Protein AF-A0A024FKR2-F1 (afdb_monomer_lite)

Structure (mmCIF, N/CA/C/O backbone):
data_AF-A0A024FKR2-F1
#
_entry.id   AF-A0A024FKR2-F1
#
loop_
_atom_site.group_PDB
_atom_site.id
_atom_site.type_symbol
_atom_site.label_atom_id
_atom_site.label_alt_id
_atom_site.label_comp_id
_atom_site.label_asym_id
_atom_site.label_entity_id
_atom_site.label_seq_id
_atom_site.pdbx_PDB_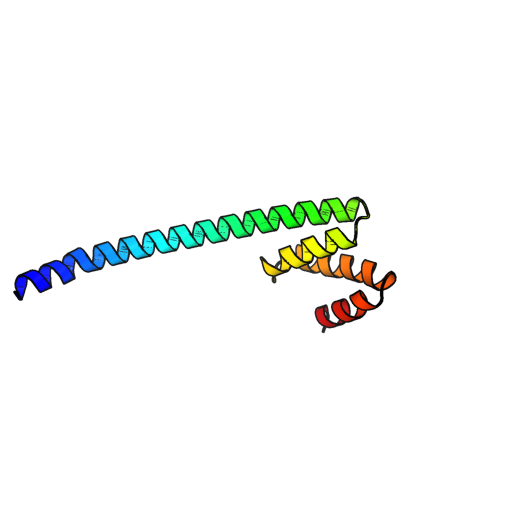ins_code
_atom_site.Cartn_x
_atom_site.Cartn_y
_atom_site.Cartn_z
_atom_site.occupancy
_atom_site.B_iso_or_equiv
_atom_site.auth_seq_id
_atom_site.auth_comp_id
_atom_site.auth_asym_id
_atom_site.auth_atom_id
_atom_site.pdbx_PDB_model_num
ATOM 1 N N . MET A 1 1 ? 32.265 -15.857 -45.151 1.00 70.88 1 MET A N 1
ATOM 2 C CA . MET A 1 1 ? 31.535 -16.139 -43.892 1.00 70.88 1 MET A CA 1
ATOM 3 C C . MET A 1 1 ? 32.109 -15.410 -42.680 1.00 70.88 1 MET A C 1
ATOM 5 O O . MET A 1 1 ? 31.342 -14.726 -42.022 1.00 70.88 1 MET A O 1
ATOM 9 N N . LEU A 1 2 ? 33.419 -15.476 -42.409 1.00 77.38 2 LEU A N 1
ATOM 10 C CA . LEU A 1 2 ? 34.032 -14.840 -41.226 1.00 77.38 2 LEU A CA 1
ATOM 11 C C . LEU A 1 2 ? 33.791 -13.314 -41.128 1.00 77.38 2 LEU A C 1
ATOM 13 O O . LEU A 1 2 ? 33.443 -12.816 -40.066 1.00 77.38 2 LEU A O 1
ATOM 17 N N . LEU A 1 3 ? 33.873 -12.586 -42.249 1.00 80.12 3 LEU A N 1
ATOM 18 C CA . LEU A 1 3 ? 33.609 -11.136 -42.299 1.00 80.12 3 LEU A CA 1
ATOM 19 C C . LEU A 1 3 ? 32.153 -10.763 -41.977 1.00 80.12 3 LEU A C 1
ATOM 21 O O . LEU A 1 3 ? 31.905 -9.749 -41.334 1.00 80.12 3 LEU A O 1
ATOM 25 N N . VAL A 1 4 ? 31.191 -11.596 -42.386 1.00 77.50 4 VAL A N 1
ATOM 26 C CA . VAL A 1 4 ? 29.764 -11.373 -42.097 1.00 77.50 4 VAL A CA 1
ATOM 27 C C . VAL A 1 4 ? 29.502 -11.543 -40.602 1.00 77.50 4 VAL A C 1
ATOM 29 O O . VAL A 1 4 ? 28.794 -10.735 -40.010 1.00 77.50 4 VAL A O 1
ATOM 32 N N . ILE A 1 5 ? 30.133 -12.545 -39.979 1.00 80.69 5 ILE A N 1
ATOM 33 C CA . ILE A 1 5 ? 30.050 -12.769 -38.532 1.00 80.69 5 ILE A CA 1
ATOM 34 C C . ILE A 1 5 ? 30.608 -11.555 -37.782 1.00 80.69 5 ILE A C 1
ATOM 36 O O . ILE A 1 5 ? 29.927 -11.045 -36.900 1.00 80.69 5 ILE A O 1
ATOM 40 N N . ILE A 1 6 ? 31.777 -11.039 -38.184 1.00 82.44 6 ILE A N 1
ATOM 41 C CA . ILE A 1 6 ? 32.394 -9.859 -37.556 1.00 82.44 6 ILE A CA 1
ATOM 42 C C . ILE A 1 6 ? 31.450 -8.651 -37.613 1.00 82.44 6 ILE A C 1
ATOM 44 O O . ILE A 1 6 ? 31.177 -8.048 -36.579 1.00 82.44 6 ILE A O 1
ATOM 48 N N . ILE A 1 7 ? 30.876 -8.339 -38.781 1.00 78.75 7 ILE A N 1
ATOM 49 C CA . ILE A 1 7 ? 29.952 -7.202 -38.939 1.00 78.75 7 ILE A CA 1
ATOM 50 C C . ILE A 1 7 ? 28.717 -7.356 -38.038 1.00 78.75 7 ILE A C 1
ATOM 52 O O . ILE A 1 7 ? 28.345 -6.414 -37.336 1.00 78.75 7 ILE A O 1
ATOM 56 N N . VAL A 1 8 ? 28.104 -8.543 -38.005 1.00 75.12 8 VAL A N 1
ATOM 57 C CA . VAL A 1 8 ? 26.941 -8.814 -37.144 1.00 75.12 8 VAL A CA 1
ATOM 58 C C . VAL A 1 8 ? 27.314 -8.655 -35.668 1.00 75.12 8 VAL A C 1
ATOM 60 O O . VAL A 1 8 ? 26.594 -7.984 -34.926 1.00 75.12 8 VAL A O 1
ATOM 63 N N . THR A 1 9 ? 28.459 -9.196 -35.244 1.00 76.19 9 THR A N 1
ATOM 64 C CA . THR A 1 9 ? 28.905 -9.106 -33.847 1.00 76.19 9 THR A CA 1
ATOM 65 C C . THR A 1 9 ? 29.304 -7.696 -33.424 1.00 76.19 9 THR A C 1
ATOM 67 O O . THR A 1 9 ? 29.043 -7.314 -32.288 1.00 76.19 9 THR A O 1
ATOM 70 N N . SER A 1 10 ? 29.896 -6.906 -34.321 1.00 77.81 10 SER A N 1
ATOM 71 C CA . SER A 1 10 ? 30.393 -5.564 -34.007 1.00 77.81 10 SER A CA 1
ATOM 72 C C . SER A 1 10 ? 29.314 -4.484 -34.093 1.00 77.81 10 SER A C 1
ATOM 74 O O . SER A 1 10 ? 29.429 -3.483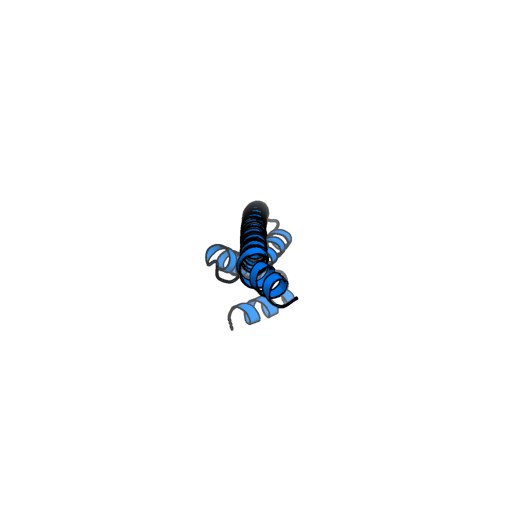 -33.394 1.00 77.81 10 SER A O 1
ATOM 76 N N . PHE A 1 11 ? 28.271 -4.667 -34.914 1.00 76.69 11 PHE A N 1
ATOM 77 C CA . PHE A 1 11 ? 27.265 -3.623 -35.160 1.00 76.69 11 PHE A CA 1
ATOM 78 C C . PHE A 1 11 ? 25.838 -4.022 -34.776 1.00 76.69 11 PHE A C 1
ATOM 80 O O . PHE A 1 11 ? 25.150 -3.254 -34.104 1.00 76.69 11 PHE A O 1
ATOM 87 N N . ALA A 1 12 ? 25.375 -5.212 -35.165 1.00 77.38 12 ALA A N 1
ATOM 88 C CA . ALA A 1 12 ? 23.984 -5.603 -34.930 1.00 77.38 12 ALA A CA 1
ATOM 89 C C . ALA A 1 12 ? 23.729 -5.990 -33.463 1.00 77.38 12 ALA A C 1
ATOM 91 O O . ALA A 1 12 ? 22.745 -5.540 -32.873 1.00 77.38 12 ALA A O 1
ATOM 92 N N . ILE A 1 13 ? 24.634 -6.767 -32.852 1.00 79.19 13 ILE A N 1
ATOM 93 C CA . ILE A 1 13 ? 24.495 -7.221 -31.457 1.00 79.19 13 ILE A CA 1
ATOM 94 C C . ILE A 1 13 ? 24.469 -6.042 -30.461 1.00 79.19 13 ILE A C 1
ATOM 96 O O . ILE A 1 13 ? 23.539 -5.987 -29.652 1.00 79.19 13 ILE A O 1
ATOM 100 N N . PRO A 1 14 ? 25.395 -5.060 -30.505 1.00 85.19 14 PRO A N 1
ATOM 101 C CA . PRO A 1 14 ? 25.380 -3.944 -29.555 1.00 85.19 14 PRO A CA 1
ATOM 102 C C . PRO A 1 14 ? 24.133 -3.062 -29.675 1.00 85.19 14 PRO A C 1
ATOM 104 O O . PRO A 1 14 ? 23.601 -2.598 -28.663 1.00 85.19 14 PRO A O 1
ATOM 107 N N . ASN A 1 15 ? 23.638 -2.851 -30.898 1.00 81.69 15 ASN A N 1
ATOM 108 C CA . ASN A 1 15 ? 22.456 -2.028 -31.138 1.00 81.69 15 ASN A CA 1
ATOM 109 C C . ASN A 1 15 ? 21.181 -2.702 -30.606 1.00 81.69 15 ASN A C 1
ATOM 111 O O . ASN A 1 15 ? 20.399 -2.071 -29.897 1.00 81.69 15 ASN A O 1
ATOM 115 N N . TRP A 1 16 ? 21.009 -4.005 -30.861 1.00 85.00 16 TRP A N 1
ATOM 116 C CA . TRP A 1 16 ? 19.892 -4.773 -30.306 1.00 85.00 16 TRP A CA 1
ATOM 117 C C . TRP A 1 16 ? 19.930 -4.822 -28.774 1.00 85.00 16 TRP A C 1
ATOM 119 O O . TRP A 1 16 ? 18.917 -4.558 -28.130 1.00 85.00 16 TRP A O 1
ATOM 129 N N . LEU A 1 17 ? 21.102 -5.074 -28.176 1.00 87.19 17 LEU A N 1
ATOM 130 C CA . LEU A 1 17 ? 21.264 -5.056 -26.716 1.00 87.19 17 LEU A CA 1
ATOM 131 C C . LEU A 1 17 ? 20.895 -3.695 -26.113 1.00 87.19 17 LEU A C 1
ATOM 133 O O . LEU A 1 17 ? 20.286 -3.632 -25.046 1.00 87.19 17 LEU A O 1
ATOM 137 N N . THR A 1 18 ? 21.243 -2.604 -26.798 1.00 88.56 18 THR A N 1
ATOM 138 C CA . THR A 1 18 ? 20.897 -1.246 -26.364 1.00 88.56 18 THR A CA 1
ATOM 139 C C . THR A 1 18 ? 19.390 -1.010 -26.428 1.00 88.56 18 THR A C 1
ATOM 141 O O . THR A 1 18 ? 18.814 -0.519 -25.459 1.00 88.56 18 THR A O 1
ATOM 144 N N . GLN A 1 19 ? 18.730 -1.416 -27.514 1.00 88.38 19 GLN A N 1
ATOM 145 C CA . GLN A 1 19 ? 17.273 -1.306 -27.646 1.00 88.38 19 GLN A CA 1
ATOM 146 C C . GLN A 1 19 ? 16.536 -2.152 -26.603 1.00 88.38 19 GLN A C 1
ATOM 148 O O . GLN A 1 19 ? 15.638 -1.648 -25.933 1.00 88.38 19 GLN A O 1
ATOM 153 N N . ALA A 1 20 ? 16.956 -3.404 -26.402 1.00 89.06 20 ALA A N 1
ATOM 154 C CA . ALA A 1 20 ? 16.394 -4.277 -25.375 1.00 89.06 20 ALA A CA 1
ATOM 155 C C . ALA A 1 20 ? 16.550 -3.668 -23.971 1.00 89.06 20 ALA A C 1
ATOM 157 O O . ALA A 1 20 ? 15.620 -3.700 -23.168 1.00 89.06 20 ALA A O 1
ATOM 158 N N . ARG A 1 21 ? 17.704 -3.050 -23.680 1.00 92.62 21 ARG A N 1
ATOM 159 C CA . ARG A 1 21 ? 17.932 -2.339 -22.416 1.00 92.62 21 ARG A CA 1
ATOM 160 C C . ARG A 1 21 ? 16.993 -1.145 -22.252 1.00 92.62 21 ARG A C 1
ATOM 162 O O . ARG A 1 21 ? 16.398 -1.013 -21.188 1.00 92.62 21 ARG A O 1
ATOM 169 N N . ILE A 1 22 ? 16.861 -0.293 -23.271 1.00 92.25 22 ILE A N 1
ATOM 170 C CA . ILE A 1 22 ? 15.976 0.884 -23.226 1.00 92.25 22 ILE A CA 1
ATOM 171 C C . ILE A 1 22 ? 14.528 0.451 -22.989 1.00 92.25 22 ILE A C 1
ATOM 173 O O . ILE A 1 22 ? 13.877 0.983 -22.096 1.00 92.25 22 ILE A O 1
ATOM 177 N N . HIS A 1 23 ? 14.062 -0.564 -23.718 1.00 90.50 23 HIS A N 1
ATOM 178 C CA . HIS A 1 23 ? 12.719 -1.104 -23.536 1.00 90.50 23 HIS A CA 1
ATOM 179 C C . HIS A 1 23 ? 12.495 -1.622 -22.108 1.00 90.50 23 HIS A C 1
ATOM 181 O O . HIS A 1 23 ? 11.495 -1.293 -21.478 1.00 90.50 23 HIS A O 1
ATOM 187 N N . ASN A 1 24 ? 13.453 -2.368 -21.549 1.00 93.75 24 ASN A N 1
ATOM 188 C CA . ASN A 1 24 ? 13.356 -2.845 -20.169 1.00 93.75 24 ASN A CA 1
ATOM 189 C C . ASN A 1 24 ? 13.306 -1.693 -19.154 1.00 93.75 24 ASN A C 1
ATOM 191 O O . ASN A 1 24 ? 12.543 -1.766 -18.193 1.00 93.75 24 ASN A O 1
ATOM 195 N N . ILE A 1 25 ? 14.083 -0.625 -19.364 1.00 95.31 25 ILE A N 1
ATOM 196 C CA . ILE A 1 25 ? 14.048 0.572 -18.509 1.00 95.31 25 ILE A CA 1
ATOM 197 C C . ILE A 1 25 ? 12.667 1.232 -18.566 1.00 95.31 25 ILE A C 1
ATOM 199 O O . ILE A 1 25 ? 12.119 1.573 -17.521 1.00 95.31 25 ILE A O 1
ATOM 203 N N . GLU A 1 26 ? 12.084 1.374 -19.757 1.00 94.94 26 GLU A N 1
ATOM 204 C CA . GLU A 1 26 ? 10.746 1.946 -19.937 1.00 94.94 26 GLU A CA 1
ATOM 205 C C . GLU A 1 26 ? 9.665 1.099 -19.254 1.00 94.94 26 GLU A C 1
ATOM 207 O O . GLU A 1 26 ? 8.826 1.631 -18.529 1.00 94.94 26 GLU A O 1
ATOM 212 N N . VAL A 1 27 ? 9.720 -0.227 -19.405 1.00 96.00 27 VAL A N 1
ATOM 213 C CA . VAL A 1 27 ? 8.789 -1.155 -18.745 1.00 96.00 27 VAL A CA 1
ATOM 214 C C . VAL A 1 27 ? 8.907 -1.070 -17.221 1.00 96.00 27 VAL A C 1
ATOM 216 O O . VAL A 1 27 ? 7.888 -1.033 -16.528 1.00 96.00 27 VAL A O 1
ATOM 219 N N . ILE A 1 28 ? 10.129 -0.997 -16.684 1.00 96.62 28 ILE A N 1
ATOM 220 C CA . ILE A 1 28 ? 10.365 -0.821 -15.243 1.00 96.62 28 ILE A CA 1
ATOM 221 C C . ILE A 1 28 ? 9.818 0.530 -14.771 1.00 96.62 28 ILE A C 1
ATOM 223 O O . ILE A 1 28 ? 9.108 0.579 -13.767 1.00 96.62 28 ILE A O 1
ATOM 227 N N . ALA A 1 29 ? 10.094 1.615 -15.498 1.00 96.81 29 ALA A N 1
ATOM 228 C CA . ALA A 1 29 ? 9.596 2.946 -15.163 1.00 96.81 29 ALA A CA 1
ATOM 229 C C . ALA A 1 29 ? 8.060 3.000 -15.179 1.00 96.81 29 ALA A C 1
ATOM 231 O O . ALA A 1 29 ? 7.448 3.552 -14.262 1.00 96.81 29 ALA A O 1
ATOM 232 N N . LEU A 1 30 ? 7.428 2.369 -16.172 1.00 97.62 30 LEU A N 1
ATOM 233 C CA . LEU A 1 30 ? 5.976 2.254 -16.260 1.00 97.62 30 LEU A CA 1
ATOM 234 C C . LEU A 1 30 ? 5.402 1.457 -15.087 1.00 97.62 30 LEU A C 1
ATOM 236 O O . LEU A 1 30 ? 4.394 1.864 -14.513 1.00 97.62 30 LEU A O 1
ATOM 240 N N . LYS A 1 31 ? 6.040 0.342 -14.714 1.00 97.25 31 LYS A N 1
ATOM 241 C CA . LYS A 1 31 ? 5.630 -0.453 -13.554 1.00 97.25 31 LYS A CA 1
ATOM 242 C C . LYS A 1 31 ? 5.695 0.375 -12.271 1.00 97.25 31 LYS A C 1
ATOM 244 O O . LYS A 1 31 ? 4.692 0.468 -11.579 1.00 97.25 31 LYS A O 1
ATOM 249 N N . ILE A 1 32 ? 6.817 1.050 -12.011 1.00 97.38 32 ILE A N 1
ATOM 250 C CA . ILE A 1 32 ? 6.979 1.930 -10.841 1.00 97.38 32 ILE A CA 1
ATOM 251 C C . ILE A 1 32 ?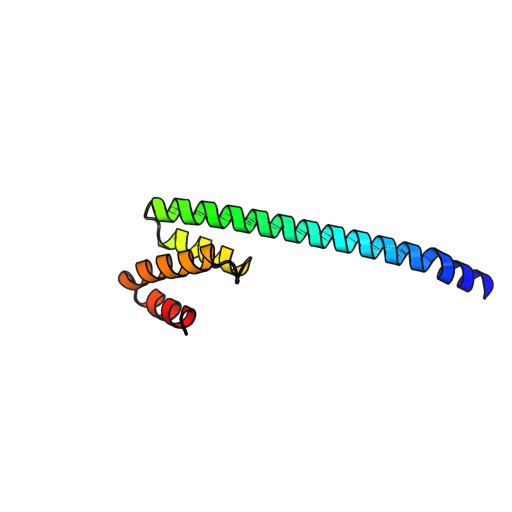 5.910 3.030 -10.833 1.00 97.38 32 ILE A C 1
ATOM 253 O O . ILE A 1 32 ? 5.330 3.327 -9.792 1.00 97.38 32 ILE A O 1
ATOM 257 N N . SER A 1 33 ? 5.622 3.632 -11.990 1.00 98.25 33 SER A N 1
ATOM 258 C CA . SER A 1 33 ? 4.576 4.650 -12.112 1.00 98.25 33 SER A CA 1
ATOM 259 C C . SER A 1 33 ? 3.193 4.099 -11.753 1.00 98.25 33 SER A C 1
ATOM 261 O O . SER A 1 33 ? 2.471 4.726 -10.978 1.00 98.25 33 SER A O 1
ATOM 263 N N . LYS A 1 34 ? 2.839 2.912 -12.257 1.00 98.38 34 LYS A N 1
ATOM 264 C CA . LYS A 1 34 ? 1.565 2.250 -11.949 1.00 98.38 34 LYS A CA 1
ATOM 265 C C . LYS A 1 34 ? 1.463 1.833 -10.486 1.00 98.38 34 LYS A C 1
ATOM 267 O O . LYS A 1 34 ? 0.423 2.063 -9.879 1.00 98.38 34 LYS A O 1
ATOM 272 N N . ASP A 1 35 ? 2.535 1.289 -9.919 1.00 98.38 35 ASP A N 1
ATOM 273 C CA . ASP A 1 35 ? 2.595 0.900 -8.510 1.00 98.38 35 ASP A CA 1
ATOM 274 C C . ASP A 1 35 ? 2.419 2.134 -7.607 1.00 98.38 35 ASP A C 1
ATOM 276 O O . ASP A 1 35 ? 1.649 2.098 -6.650 1.00 98.38 35 ASP A O 1
ATOM 280 N N . ASN A 1 36 ? 3.038 3.269 -7.953 1.00 98.56 36 ASN A N 1
ATOM 281 C CA . ASN A 1 36 ? 2.828 4.534 -7.242 1.00 98.56 36 ASN A CA 1
ATOM 282 C C . ASN A 1 36 ? 1.377 5.026 -7.337 1.00 98.56 36 ASN A C 1
ATOM 284 O O . ASN A 1 36 ? 0.797 5.379 -6.316 1.00 98.56 36 ASN A O 1
ATOM 288 N N . GLN A 1 37 ? 0.770 5.004 -8.526 1.00 98.75 37 GLN A N 1
ATOM 289 C CA . GLN A 1 37 ? -0.631 5.411 -8.697 1.00 98.75 37 GLN A CA 1
ATOM 290 C C . GLN A 1 37 ? -1.594 4.514 -7.912 1.00 98.75 37 GLN A C 1
ATOM 292 O O . GLN A 1 37 ? -2.526 5.011 -7.283 1.00 98.75 37 GLN A O 1
ATOM 297 N N . ALA A 1 38 ? -1.369 3.198 -7.936 1.00 98.75 38 ALA A N 1
ATOM 298 C CA . ALA A 1 38 ? -2.165 2.243 -7.177 1.00 98.75 38 ALA A CA 1
ATOM 299 C C . ALA A 1 38 ? -2.013 2.477 -5.670 1.00 98.75 38 ALA A C 1
ATOM 301 O O . ALA A 1 38 ? -3.014 2.545 -4.961 1.00 98.75 38 ALA A O 1
ATOM 302 N N . PHE A 1 39 ? -0.784 2.680 -5.192 1.00 98.81 39 PHE A N 1
ATOM 303 C CA . PHE A 1 39 ? -0.526 3.026 -3.798 1.00 98.81 39 PHE A CA 1
ATOM 304 C C . PHE A 1 39 ? -1.266 4.305 -3.381 1.00 98.81 39 PHE A C 1
ATOM 306 O O . PHE A 1 39 ? -1.987 4.297 -2.386 1.00 98.81 39 PHE A O 1
ATOM 313 N N . ASP A 1 40 ? -1.155 5.381 -4.162 1.00 98.88 40 ASP A N 1
ATOM 314 C CA . ASP A 1 40 ? -1.805 6.659 -3.855 1.00 98.88 40 ASP A CA 1
ATOM 315 C C . ASP A 1 40 ? -3.335 6.530 -3.852 1.00 98.88 40 ASP A C 1
ATOM 317 O O . ASP A 1 40 ? -4.019 7.106 -3.001 1.00 98.88 40 ASP A O 1
ATOM 321 N N . PHE A 1 41 ? -3.892 5.750 -4.782 1.00 98.81 41 PHE A N 1
ATOM 322 C CA . PHE A 1 41 ? -5.320 5.449 -4.823 1.00 98.81 41 PHE A CA 1
ATOM 323 C C . PHE A 1 41 ? -5.783 4.726 -3.551 1.00 98.81 41 PHE A C 1
ATOM 325 O O . PHE A 1 41 ? -6.726 5.185 -2.903 1.00 98.81 41 PHE A O 1
ATOM 332 N N . LEU A 1 42 ? -5.101 3.641 -3.174 1.00 98.88 42 LEU A N 1
ATOM 333 C CA . LEU A 1 42 ? -5.421 2.841 -1.989 1.00 98.88 42 LEU A CA 1
ATOM 334 C C . LEU A 1 42 ? -5.298 3.678 -0.710 1.00 98.88 42 LEU A C 1
ATOM 336 O O . LEU A 1 42 ? -6.201 3.666 0.122 1.00 98.88 42 LEU A O 1
ATOM 340 N N . MET A 1 43 ? -4.241 4.487 -0.586 1.00 98.81 43 MET A N 1
ATOM 341 C CA . MET A 1 43 ? -4.043 5.385 0.557 1.00 98.81 43 MET A CA 1
ATOM 342 C C . MET A 1 43 ? -5.177 6.399 0.694 1.00 98.81 43 MET A C 1
ATOM 344 O O . MET A 1 43 ? -5.709 6.606 1.787 1.00 98.81 43 MET A O 1
ATOM 348 N N . ASN A 1 44 ? -5.581 7.025 -0.411 1.00 98.81 44 ASN A N 1
ATOM 349 C CA . ASN A 1 44 ? -6.674 7.991 -0.401 1.00 98.81 44 ASN A CA 1
ATOM 350 C C . ASN A 1 44 ? -8.026 7.324 -0.108 1.00 98.81 44 ASN A C 1
ATOM 352 O O . ASN A 1 44 ? -8.814 7.860 0.678 1.00 98.81 44 ASN A O 1
ATOM 356 N N . SER A 1 45 ? -8.287 6.154 -0.702 1.00 98.81 45 SER A N 1
ATOM 357 C CA . SER A 1 45 ? -9.497 5.360 -0.455 1.00 98.81 45 SER A CA 1
ATOM 358 C C . SER A 1 45 ? -9.588 4.927 1.011 1.00 98.81 45 SER A C 1
ATOM 360 O O . SER A 1 45 ? -10.576 5.233 1.684 1.00 98.81 45 SER A O 1
ATOM 362 N N . GLY A 1 46 ? -8.525 4.317 1.544 1.00 98.75 46 GLY A N 1
ATOM 363 C CA . GLY A 1 46 ? -8.435 3.861 2.930 1.00 98.75 46 GLY A CA 1
ATOM 364 C C . GLY A 1 46 ? -8.639 4.999 3.929 1.00 98.75 46 GLY A C 1
ATOM 365 O O . GLY A 1 46 ? -9.524 4.920 4.780 1.00 98.75 46 GLY A O 1
ATOM 366 N N . LYS A 1 47 ? -7.933 6.130 3.764 1.00 98.81 47 LYS A N 1
ATOM 367 C CA . LYS A 1 47 ? -8.104 7.319 4.627 1.00 98.81 47 LYS A CA 1
ATOM 368 C C . LYS A 1 47 ? -9.533 7.867 4.583 1.00 98.81 47 LYS A C 1
ATOM 370 O O . LYS A 1 47 ? -10.068 8.280 5.612 1.00 98.81 47 LYS A O 1
ATOM 375 N N . LYS A 1 48 ? -10.174 7.886 3.408 1.00 98.81 48 LYS A N 1
ATOM 376 C CA . LYS A 1 48 ? -11.569 8.334 3.264 1.00 98.81 48 LYS A CA 1
ATOM 377 C C . LYS A 1 48 ? -12.537 7.407 4.003 1.00 98.81 48 LYS A C 1
ATOM 379 O O . LYS A 1 48 ? -13.445 7.895 4.677 1.00 98.81 48 LYS A O 1
ATOM 384 N N . ARG A 1 49 ? -12.350 6.094 3.875 1.00 98.62 49 ARG A N 1
ATOM 385 C CA . ARG A 1 49 ? -13.175 5.067 4.528 1.00 98.62 49 ARG A CA 1
ATOM 386 C C . ARG A 1 49 ? -13.021 5.103 6.042 1.00 98.62 49 ARG A C 1
ATOM 388 O O . ARG A 1 49 ? -14.037 5.156 6.729 1.00 98.62 49 ARG A O 1
ATOM 395 N N . LEU A 1 50 ? -11.786 5.227 6.531 1.00 98.31 50 LEU A N 1
ATOM 396 C CA . LEU A 1 50 ? -11.478 5.374 7.953 1.00 98.31 50 LEU A CA 1
ATOM 397 C C . LEU A 1 50 ? -12.199 6.588 8.555 1.00 98.31 50 LEU A C 1
ATOM 399 O O . LEU A 1 50 ? -12.933 6.457 9.528 1.00 98.31 50 LEU A O 1
ATOM 403 N N . ARG A 1 51 ? -12.098 7.761 7.910 1.00 98.31 51 ARG A N 1
ATOM 404 C CA . ARG A 1 51 ? -12.809 8.987 8.335 1.00 98.31 51 ARG A CA 1
ATOM 405 C C . ARG A 1 51 ? -14.333 8.858 8.318 1.00 98.31 51 ARG A C 1
ATOM 407 O O . ARG A 1 51 ? -15.011 9.619 8.997 1.00 98.31 51 ARG A O 1
ATOM 414 N N . SER A 1 52 ? -14.859 7.937 7.516 1.00 98.06 52 SER A N 1
ATOM 415 C CA . SER A 1 52 ? -16.294 7.673 7.390 1.00 98.06 52 SER A CA 1
ATOM 416 C C . SER A 1 52 ? -16.767 6.543 8.316 1.00 98.06 52 SER A C 1
ATOM 418 O O . SER A 1 52 ? -17.917 6.127 8.209 1.00 98.06 52 SER A O 1
ATOM 420 N N . GLY A 1 53 ? -15.893 6.019 9.186 1.00 97.25 53 GLY A N 1
ATOM 421 C CA . GLY A 1 53 ? -16.191 4.914 10.104 1.00 97.25 53 GLY A CA 1
ATOM 422 C C . GLY A 1 53 ? -16.279 3.537 9.440 1.00 97.25 53 GLY A C 1
ATOM 423 O O . GLY A 1 53 ? -16.678 2.575 10.083 1.00 97.25 53 GLY A O 1
ATOM 424 N N . ASN A 1 54 ? -15.909 3.409 8.163 1.00 97.75 54 ASN A N 1
ATOM 425 C CA . ASN A 1 54 ? -15.862 2.117 7.484 1.00 97.75 54 ASN A CA 1
ATOM 426 C C . ASN A 1 54 ? -14.479 1.479 7.687 1.00 97.75 54 ASN A C 1
ATOM 428 O O . ASN A 1 54 ? -13.610 1.544 6.813 1.00 97.75 54 ASN A O 1
ATOM 432 N N . ILE A 1 55 ? -14.279 0.932 8.887 1.00 97.62 55 ILE A N 1
ATOM 433 C CA . ILE A 1 55 ? -12.978 0.463 9.379 1.00 97.62 55 ILE A CA 1
ATOM 434 C C . ILE A 1 55 ? -12.507 -0.788 8.624 1.00 97.62 55 ILE A C 1
ATOM 436 O O . ILE A 1 55 ? -11.355 -0.843 8.201 1.00 97.62 55 ILE A O 1
ATOM 440 N N . TYR A 1 56 ? -13.398 -1.756 8.370 1.00 97.38 56 TYR A N 1
ATOM 441 C CA . TYR A 1 56 ? -13.054 -2.998 7.662 1.00 97.38 56 TYR A CA 1
ATOM 442 C C . TYR A 1 56 ? -12.553 -2.748 6.233 1.00 97.38 56 TYR A C 1
ATOM 444 O O . TYR A 1 56 ? -11.516 -3.282 5.820 1.00 97.38 56 TYR A O 1
ATOM 452 N N . ASP A 1 57 ? -13.252 -1.895 5.477 1.00 98.00 57 ASP A N 1
ATOM 453 C CA . ASP A 1 57 ? -12.807 -1.572 4.125 1.00 98.00 57 ASP A CA 1
ATOM 454 C C . ASP A 1 57 ? -11.520 -0.738 4.171 1.00 98.00 57 ASP A C 1
ATOM 456 O O . ASP A 1 57 ? -10.637 -0.949 3.347 1.00 98.00 57 ASP A O 1
ATOM 460 N N . ALA A 1 58 ? -11.368 0.184 5.132 1.00 98.62 58 ALA A N 1
ATOM 461 C CA . ALA A 1 58 ? -10.128 0.948 5.285 1.00 98.62 58 ALA A CA 1
ATOM 462 C C . ALA A 1 58 ? -8.918 0.036 5.535 1.00 98.62 58 ALA A C 1
ATOM 464 O O . ALA A 1 58 ? -7.891 0.175 4.871 1.00 98.62 58 ALA A O 1
ATOM 465 N N . TYR A 1 59 ? -9.070 -0.937 6.434 1.00 98.31 59 TYR A N 1
ATOM 466 C CA . TYR A 1 59 ? -8.064 -1.952 6.728 1.00 98.31 59 TYR A CA 1
ATOM 467 C C . TYR A 1 59 ? -7.664 -2.735 5.469 1.00 98.31 59 TYR A C 1
ATOM 469 O O . TYR A 1 59 ? -6.475 -2.882 5.180 1.00 98.31 59 TYR A O 1
ATOM 477 N N . SER A 1 60 ? -8.648 -3.171 4.677 1.00 98.25 60 SER A N 1
ATOM 478 C CA . SER A 1 60 ? -8.404 -3.907 3.430 1.00 98.25 60 SER A CA 1
ATOM 479 C C . SER A 1 60 ? -7.592 -3.085 2.419 1.00 98.25 60 SER A C 1
ATOM 481 O O . SER A 1 60 ? -6.660 -3.602 1.802 1.00 98.25 60 SER A O 1
ATOM 483 N N . GLU A 1 61 ? -7.896 -1.792 2.279 1.00 98.81 61 GLU A N 1
ATOM 484 C CA . GLU A 1 61 ? -7.174 -0.876 1.382 1.00 98.81 61 GLU A CA 1
ATOM 485 C C . GLU A 1 61 ? -5.727 -0.655 1.853 1.00 98.81 61 GLU A C 1
ATOM 487 O O . GLU A 1 61 ? -4.793 -0.714 1.050 1.00 98.81 61 GLU A O 1
ATOM 492 N N . PHE A 1 62 ? -5.513 -0.459 3.159 1.00 98.75 62 PHE A N 1
ATOM 493 C CA . PHE A 1 62 ? -4.167 -0.298 3.715 1.00 98.75 62 PHE A CA 1
ATOM 494 C C . PHE A 1 62 ? -3.334 -1.573 3.592 1.00 98.75 62 PHE A C 1
ATOM 496 O O . PHE A 1 62 ? -2.165 -1.494 3.220 1.00 98.75 62 PHE A O 1
ATOM 503 N N . LYS A 1 63 ? -3.927 -2.755 3.790 1.00 98.19 63 LYS A N 1
ATOM 504 C CA . LYS A 1 63 ? -3.243 -4.042 3.588 1.00 98.19 63 LYS A CA 1
ATOM 505 C C . LYS A 1 63 ? -2.740 -4.203 2.150 1.00 98.19 63 LYS A C 1
ATOM 507 O O . LYS A 1 63 ? -1.608 -4.637 1.933 1.00 98.19 63 LYS A O 1
ATOM 512 N N . LEU A 1 64 ? -3.543 -3.800 1.162 1.00 98.62 64 LEU A N 1
ATOM 513 C CA . LEU A 1 64 ? -3.120 -3.777 -0.242 1.00 98.62 64 LEU A CA 1
ATOM 514 C C . LEU A 1 64 ? -2.007 -2.748 -0.487 1.00 98.62 64 LEU A C 1
ATOM 516 O O . LEU A 1 64 ? -1.058 -3.036 -1.214 1.00 98.62 64 LEU A O 1
ATOM 520 N N . ALA A 1 65 ? -2.083 -1.569 0.131 1.00 98.69 65 ALA A N 1
ATOM 521 C CA . ALA A 1 65 ? -1.059 -0.538 -0.013 1.00 98.69 65 ALA A CA 1
ATOM 522 C C . ALA A 1 65 ? 0.295 -0.966 0.596 1.00 98.69 65 ALA A C 1
ATOM 524 O O . ALA A 1 65 ? 1.335 -0.728 -0.025 1.00 98.69 65 ALA A O 1
ATOM 525 N N . VAL A 1 66 ? 0.297 -1.676 1.734 1.00 98.25 66 VAL A N 1
ATOM 526 C CA . VAL A 1 66 ? 1.502 -2.303 2.318 1.00 98.25 66 VAL A CA 1
ATOM 527 C C . VAL A 1 66 ? 2.121 -3.314 1.355 1.00 98.25 66 VAL A C 1
ATOM 529 O O . VAL A 1 66 ? 3.337 -3.333 1.189 1.00 98.25 66 VAL A O 1
ATOM 532 N N . ALA A 1 67 ? 1.312 -4.110 0.649 1.00 97.94 67 ALA A N 1
ATOM 533 C CA . ALA A 1 67 ? 1.833 -5.064 -0.332 1.00 97.94 67 ALA A CA 1
ATOM 534 C C . ALA A 1 67 ? 2.586 -4.388 -1.499 1.00 97.94 67 ALA A C 1
ATOM 536 O O . ALA A 1 67 ? 3.460 -5.010 -2.103 1.00 97.94 67 ALA A O 1
ATOM 537 N N . ILE A 1 68 ? 2.283 -3.118 -1.806 1.00 98.25 68 ILE A N 1
ATOM 538 C CA . ILE A 1 68 ? 2.987 -2.329 -2.830 1.00 98.25 68 ILE A CA 1
ATOM 539 C C . ILE A 1 68 ? 4.221 -1.626 -2.243 1.00 98.25 68 ILE A C 1
ATOM 541 O O . ILE A 1 68 ? 5.290 -1.643 -2.855 1.00 98.25 68 ILE A O 1
ATOM 545 N N . LYS A 1 69 ? 4.091 -0.994 -1.069 1.00 98.31 69 LYS A N 1
ATOM 546 C CA . LYS A 1 69 ? 5.181 -0.269 -0.393 1.00 98.31 69 LYS A CA 1
ATOM 547 C C . LYS A 1 69 ? 5.336 -0.733 1.062 1.00 98.31 69 LYS A C 1
ATOM 549 O O . LYS A 1 69 ? 4.967 0.005 1.973 1.00 98.31 69 LYS A O 1
ATOM 554 N N . PRO A 1 70 ? 5.955 -1.901 1.304 1.00 97.06 70 PRO A N 1
ATOM 555 C CA . PRO A 1 70 ? 5.982 -2.524 2.633 1.00 97.06 70 PRO A CA 1
ATOM 556 C C . PRO A 1 70 ? 6.810 -1.759 3.672 1.00 97.06 70 PRO A C 1
ATOM 558 O O . PRO A 1 70 ? 6.645 -1.952 4.870 1.00 97.06 70 PRO A O 1
ATOM 561 N N . VAL A 1 71 ? 7.708 -0.879 3.226 1.00 97.31 71 VAL A N 1
ATOM 562 C CA . VAL A 1 71 ? 8.570 -0.061 4.096 1.00 97.31 71 VAL A CA 1
ATOM 563 C C . VAL A 1 71 ? 8.042 1.363 4.288 1.00 97.31 71 VAL A C 1
ATOM 565 O O . VAL A 1 71 ? 8.738 2.201 4.855 1.00 97.31 71 VAL A O 1
ATOM 568 N N . ASN A 1 72 ? 6.852 1.683 3.769 1.00 98.25 72 ASN A N 1
ATOM 569 C CA . ASN A 1 72 ? 6.278 3.010 3.947 1.00 98.25 72 ASN A CA 1
ATOM 570 C C . ASN A 1 72 ? 5.674 3.138 5.356 1.00 98.25 72 ASN A C 1
ATOM 572 O O . ASN A 1 72 ? 4.725 2.449 5.711 1.00 98.25 72 ASN A O 1
ATOM 576 N N . GLU A 1 73 ? 6.245 4.039 6.152 1.00 98.12 73 GLU A N 1
ATOM 577 C CA . GLU A 1 73 ? 5.880 4.226 7.559 1.00 98.12 73 GLU A CA 1
ATOM 578 C C . GLU A 1 73 ? 4.416 4.647 7.740 1.00 98.12 73 GLU A C 1
ATOM 580 O O . GLU A 1 73 ? 3.724 4.093 8.589 1.00 98.12 73 GLU A O 1
ATOM 585 N N . GLU A 1 74 ? 3.915 5.556 6.896 1.00 98.25 74 GLU A N 1
ATOM 586 C CA . GLU A 1 74 ? 2.543 6.064 7.001 1.00 98.25 74 GLU A CA 1
ATOM 587 C C . GLU A 1 74 ? 1.504 4.946 6.837 1.00 98.25 74 GLU A C 1
ATOM 589 O O . GLU A 1 74 ? 0.604 4.815 7.664 1.00 98.25 74 GLU A O 1
ATOM 594 N N . VAL A 1 75 ? 1.609 4.128 5.783 1.00 98.44 75 VAL A N 1
ATOM 595 C CA . VAL A 1 75 ? 0.650 3.032 5.568 1.00 98.44 75 VAL A CA 1
ATOM 596 C C . VAL A 1 75 ? 0.773 1.958 6.648 1.00 98.44 75 VAL A C 1
ATOM 598 O O . VAL A 1 75 ? -0.244 1.417 7.072 1.00 98.44 75 VAL A O 1
ATOM 601 N N . ASN A 1 76 ? 1.988 1.676 7.127 1.00 98.12 76 ASN A N 1
ATOM 602 C CA . ASN A 1 76 ? 2.206 0.686 8.177 1.00 98.12 76 ASN A CA 1
ATOM 603 C C . ASN A 1 76 ? 1.568 1.136 9.495 1.00 98.12 76 ASN A C 1
ATO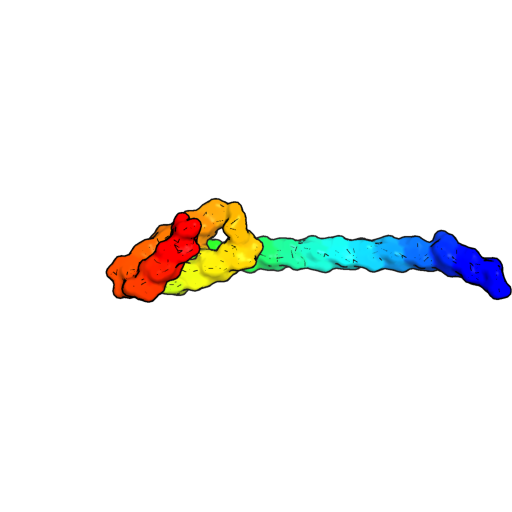M 605 O O . ASN A 1 76 ? 0.882 0.348 10.144 1.00 98.12 76 ASN A O 1
ATOM 609 N N . GLN A 1 77 ? 1.721 2.413 9.854 1.00 98.25 77 GLN A N 1
ATOM 610 C CA . GLN A 1 77 ? 1.060 2.985 11.021 1.00 98.25 77 GLN A CA 1
ATOM 611 C C . GLN A 1 77 ? -0.466 2.946 10.872 1.00 98.25 77 GLN A C 1
ATOM 613 O O . GLN A 1 77 ? -1.157 2.480 11.773 1.00 98.25 77 GLN A O 1
ATOM 618 N N . LEU A 1 78 ? -0.999 3.368 9.722 1.00 98.44 78 LEU A N 1
ATOM 619 C CA . LEU A 1 78 ? -2.443 3.334 9.471 1.00 98.44 78 LEU A CA 1
ATOM 620 C C . LEU A 1 78 ? -3.004 1.910 9.512 1.00 98.44 78 LEU A C 1
ATOM 622 O O . LEU A 1 78 ? -4.100 1.704 10.031 1.00 98.44 78 LEU A O 1
ATOM 626 N N . LEU A 1 79 ? -2.269 0.922 8.996 1.00 98.31 79 LEU A N 1
ATOM 627 C CA . LEU A 1 79 ? -2.660 -0.482 9.072 1.00 98.31 79 LEU A CA 1
ATOM 628 C C . LEU A 1 79 ? -2.733 -0.955 10.529 1.00 98.31 79 LEU A C 1
ATOM 630 O O . LEU A 1 79 ? -3.739 -1.552 10.905 1.00 98.31 79 LEU A O 1
ATOM 634 N N . LEU A 1 80 ? -1.712 -0.650 11.339 1.00 97.62 80 LEU A N 1
ATOM 635 C CA . LEU A 1 80 ? -1.657 -0.996 12.765 1.00 97.62 80 LEU A CA 1
ATOM 636 C C . LEU A 1 80 ? -2.786 -0.339 13.566 1.00 97.62 80 LEU A C 1
ATOM 638 O O . LEU A 1 80 ? -3.457 -1.007 14.351 1.00 97.62 80 LEU A O 1
ATOM 642 N N . GLU A 1 81 ? -3.034 0.951 13.350 1.00 96.25 81 GLU A N 1
ATOM 643 C CA . GLU A 1 81 ? -4.131 1.670 14.001 1.00 96.25 81 GLU A CA 1
ATOM 644 C C . GLU A 1 81 ? -5.483 1.058 13.621 1.00 96.25 81 GLU A C 1
ATOM 646 O O . GLU A 1 81 ? -6.306 0.761 14.486 1.00 96.25 81 GLU A O 1
ATOM 651 N N . THR A 1 82 ? -5.698 0.807 12.328 1.00 97.38 82 THR A N 1
ATOM 652 C CA . THR A 1 82 ? -6.984 0.304 11.832 1.00 97.38 82 THR A CA 1
ATOM 653 C C . THR A 1 82 ? -7.242 -1.135 12.283 1.00 97.38 82 THR A C 1
ATOM 655 O O . THR A 1 82 ? -8.359 -1.457 12.682 1.00 97.38 82 THR A O 1
ATOM 658 N N . ILE A 1 83 ? -6.231 -2.011 12.262 1.00 96.81 83 ILE A N 1
ATOM 659 C CA . ILE A 1 83 ? -6.395 -3.398 12.720 1.00 96.81 83 ILE A CA 1
ATOM 660 C C . ILE A 1 83 ? -6.549 -3.483 14.247 1.00 96.81 83 ILE A C 1
ATOM 662 O O . ILE A 1 83 ? -7.283 -4.342 14.727 1.00 96.81 83 ILE A O 1
ATOM 666 N N . SER A 1 84 ? -5.953 -2.554 15.006 1.00 95.81 84 SER A N 1
ATOM 667 C CA . SER A 1 84 ? -6.190 -2.434 16.453 1.00 95.81 84 SER A CA 1
ATOM 668 C C . SER A 1 84 ? -7.650 -2.095 16.760 1.00 95.81 84 SER A C 1
ATOM 670 O O . SER A 1 84 ? -8.248 -2.740 17.614 1.00 95.81 84 SER A O 1
ATOM 672 N N . MET A 1 85 ? -8.257 -1.166 16.009 1.00 95.38 85 MET A N 1
ATOM 673 C CA . MET A 1 85 ? -9.693 -0.867 16.138 1.00 95.38 85 MET A CA 1
ATOM 674 C C . MET A 1 85 ? -10.562 -2.094 15.828 1.00 95.38 85 MET A C 1
ATOM 676 O O . MET A 1 85 ? -11.525 -2.365 16.535 1.00 95.38 85 MET A O 1
ATOM 680 N N . LEU A 1 86 ? -10.216 -2.866 14.791 1.00 95.44 86 LEU A N 1
ATOM 681 C CA . LEU A 1 86 ? -10.962 -4.080 14.439 1.00 95.44 86 LEU A CA 1
ATOM 682 C C . LEU A 1 86 ? -10.780 -5.215 15.451 1.00 95.44 86 LEU A C 1
ATOM 684 O O . LEU A 1 86 ? -11.697 -6.012 15.629 1.00 95.44 86 LEU A O 1
ATOM 688 N N . CYS A 1 87 ? -9.619 -5.306 16.101 1.00 94.06 87 CYS A N 1
ATOM 689 C CA . CYS A 1 87 ? -9.360 -6.287 17.153 1.00 94.06 87 CYS A CA 1
ATOM 690 C C . CYS A 1 87 ? -10.319 -6.105 18.338 1.00 94.06 87 CYS A C 1
ATOM 692 O O . CYS A 1 87 ? -10.853 -7.092 18.839 1.00 94.06 87 CYS A O 1
ATOM 694 N N . GLU A 1 88 ? -10.620 -4.861 18.729 1.00 87.81 88 GLU A N 1
ATOM 695 C CA . GLU A 1 88 ? -11.609 -4.585 19.783 1.00 87.81 88 GLU A CA 1
ATOM 696 C C . GLU A 1 88 ? -13.010 -5.121 19.434 1.00 87.81 88 GLU A C 1
ATOM 698 O O . GLU A 1 88 ? -13.768 -5.506 20.325 1.00 87.81 88 GLU A O 1
ATOM 703 N N . GLU A 1 89 ? -13.351 -5.182 18.143 1.00 84.69 89 GLU A N 1
ATOM 704 C CA . GLU A 1 89 ? -14.647 -5.667 17.658 1.00 84.69 89 GLU A CA 1
ATOM 705 C C . GLU A 1 89 ? -14.667 -7.178 17.365 1.00 84.69 89 GLU A C 1
ATOM 707 O O . GLU A 1 89 ? -15.723 -7.812 17.442 1.00 84.69 89 GLU A O 1
ATOM 712 N N . ASN A 1 90 ? -13.527 -7.767 16.987 1.00 88.25 90 ASN A N 1
ATOM 713 C CA . ASN A 1 90 ? -13.428 -9.162 16.566 1.00 88.25 90 ASN A CA 1
ATOM 714 C C . ASN A 1 90 ? -12.016 -9.738 16.790 1.00 88.25 90 ASN A C 1
ATOM 716 O O . ASN A 1 90 ? -11.051 -9.348 16.129 1.00 88.25 90 ASN A O 1
ATOM 720 N N . GLU A 1 91 ? -11.939 -10.764 17.646 1.00 86.75 91 GLU A N 1
ATOM 721 C CA . GLU A 1 91 ? -10.699 -11.442 18.059 1.00 86.75 91 GLU A CA 1
ATOM 722 C C . GLU A 1 91 ? -9.836 -11.961 16.895 1.00 86.75 91 GLU A C 1
ATOM 724 O O . GLU A 1 91 ? -8.617 -12.070 17.028 1.00 86.75 91 GLU A O 1
ATOM 729 N N . ASN A 1 92 ? -10.418 -12.241 15.723 1.00 88.81 92 ASN A N 1
ATOM 730 C CA . ASN A 1 92 ? -9.638 -12.686 14.565 1.00 88.81 92 ASN A CA 1
ATOM 731 C C . ASN A 1 92 ? -8.609 -11.637 14.115 1.00 88.81 92 ASN A C 1
ATOM 733 O O . ASN A 1 92 ? -7.515 -12.011 13.689 1.00 88.81 92 ASN A O 1
ATOM 737 N N . TYR A 1 93 ? -8.925 -10.343 14.232 1.00 91.31 93 TYR A N 1
ATOM 738 C CA . TYR A 1 93 ? -7.981 -9.272 13.894 1.00 91.31 93 TYR A CA 1
ATOM 739 C C . TYR A 1 93 ? -6.907 -9.082 14.964 1.00 91.31 93 TYR A C 1
ATOM 741 O O . TYR A 1 93 ? -5.832 -8.584 14.644 1.00 91.31 93 TYR A O 1
ATOM 749 N N . CYS A 1 94 ? -7.148 -9.524 16.202 1.00 91.19 94 CYS A N 1
ATOM 750 C CA . CYS A 1 94 ? -6.139 -9.498 17.260 1.00 91.19 94 CYS A CA 1
ATOM 751 C C . CYS A 1 94 ? -4.978 -10.441 16.943 1.00 91.19 94 CYS A C 1
ATOM 753 O O . CYS A 1 94 ? -3.824 -10.032 17.014 1.00 91.19 94 CYS A O 1
ATOM 755 N N . ASN A 1 95 ? -5.275 -11.662 16.487 1.00 90.75 95 ASN A N 1
ATOM 756 C CA . ASN A 1 95 ? -4.237 -12.612 16.073 1.00 90.75 95 ASN A CA 1
ATOM 757 C C . ASN A 1 95 ? -3.392 -12.063 14.913 1.00 90.75 95 ASN A C 1
ATOM 759 O O . ASN A 1 95 ? -2.185 -12.285 14.839 1.00 90.75 95 ASN A O 1
ATOM 763 N N . GLU A 1 96 ? -4.015 -11.353 13.971 1.00 90.69 96 GLU A N 1
ATOM 764 C CA . GLU A 1 96 ? -3.279 -10.746 12.865 1.00 90.69 96 GLU A CA 1
ATOM 765 C C . GLU A 1 96 ? -2.463 -9.519 13.306 1.00 90.69 96 GLU A C 1
ATOM 767 O O . GLU A 1 96 ? -1.340 -9.346 12.837 1.00 90.69 96 GLU A O 1
ATOM 772 N N . LEU A 1 97 ? -2.970 -8.718 14.247 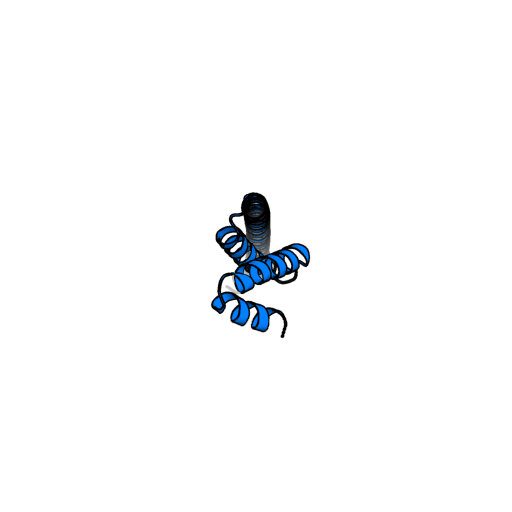1.00 90.62 97 LEU A N 1
ATOM 773 C CA . LEU A 1 97 ? -2.227 -7.614 14.859 1.00 90.62 97 LEU A CA 1
ATOM 774 C C . LEU A 1 97 ? -0.985 -8.119 15.605 1.00 90.62 97 LEU A C 1
ATOM 776 O O . LEU A 1 97 ? 0.092 -7.551 15.441 1.00 90.62 97 LEU A O 1
ATOM 780 N N . GLU A 1 98 ? -1.109 -9.198 16.381 1.00 89.25 98 GLU A N 1
ATOM 781 C CA . GLU A 1 98 ? 0.023 -9.816 17.083 1.00 89.25 98 GLU A CA 1
ATOM 782 C C . GLU A 1 98 ? 1.135 -10.222 16.107 1.00 89.25 98 GLU A C 1
ATOM 784 O O . GLU A 1 98 ? 2.303 -9.914 16.338 1.00 89.25 98 GLU A O 1
ATOM 789 N N . ASN A 1 99 ? 0.771 -10.820 14.969 1.00 87.94 99 ASN A N 1
ATOM 790 C CA . ASN A 1 99 ? 1.722 -11.198 13.921 1.00 87.94 99 ASN A CA 1
ATOM 791 C C . ASN A 1 99 ? 2.375 -10.003 13.201 1.00 87.94 99 ASN A C 1
ATOM 793 O O . ASN A 1 99 ? 3.389 -10.186 12.537 1.00 87.94 99 ASN A O 1
ATOM 797 N N . LEU A 1 100 ? 1.786 -8.805 13.267 1.00 85.50 100 LEU A N 1
ATOM 798 C CA . LEU A 1 100 ? 2.352 -7.587 12.674 1.00 85.50 100 LEU A CA 1
ATOM 799 C C . LEU A 1 100 ? 3.3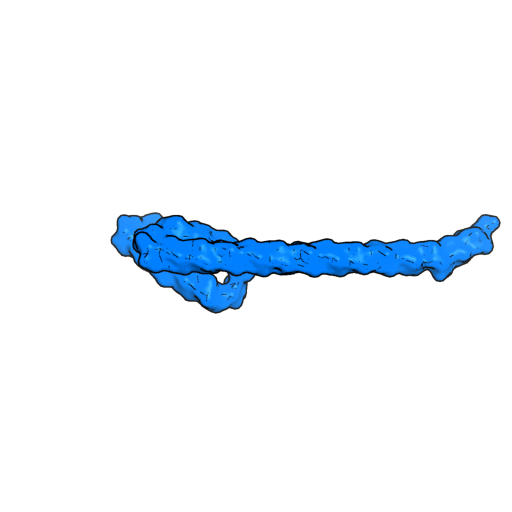50 -6.880 13.604 1.00 85.50 100 LEU A C 1
ATOM 801 O O . LEU A 1 100 ? 4.163 -6.092 13.121 1.00 85.50 100 LEU A O 1
ATOM 805 N N . ILE A 1 101 ? 3.266 -7.115 14.918 1.00 84.44 101 ILE A N 1
ATOM 806 C CA . ILE A 1 101 ? 4.095 -6.446 15.937 1.00 84.44 101 ILE A CA 1
ATOM 807 C C . ILE A 1 101 ? 5.299 -7.309 16.368 1.00 84.44 101 ILE A C 1
ATOM 809 O O . ILE A 1 101 ? 6.298 -6.758 16.837 1.00 84.44 101 ILE A O 1
ATOM 813 N N . LEU A 1 102 ? 5.211 -8.636 16.221 1.00 67.81 102 LEU A N 1
ATOM 814 C CA . LEU A 1 102 ? 6.263 -9.610 16.558 1.00 67.81 102 LEU A CA 1
ATOM 815 C C . LEU A 1 102 ? 7.215 -9.887 15.386 1.00 67.81 102 LEU A C 1
ATOM 817 O O . LEU A 1 102 ? 8.428 -10.039 15.665 1.00 67.81 102 LEU A O 1
#

Sequence (102 aa):
MLLVIIIVTSFAIPNWLTQARIHNIEVIALKISKDNQAFDFLMNSGKKRLRSGNIYDAYSEFKLAVAIKPVNEEVNQLLLETISMLCEENENYCNELENLIL

Secondary structure (DSSP, 8-state):
-HHHHHHIIIIIHHHHHHHHHHHHHHHHHHHHHHHHHHHHHHHHHHHHHHHTT-HHHHHHHHHHHHHH-TT-HHHHHHHHHHHHHHHHH-HHHHHHHHHHH-

pLDDT: mean 92.68, std 7.68, range [67.81, 98.88]

Foldseek 3Di:
DVVVVVCCVVPVVVVVVVVVVVVVVVVVVVVVVVLVVLLVVLQVVLVVCVVVVVLVSSLVSLVVSCVSVVPDPVSLVSNLVSLVVVCVVPVVSVVVSVVSVD

Radius of gyration: 23.47 Å; chains: 1; bounding box: 50×25×64 Å